Protein AF-A0A098LK17-F1 (afdb_monomer)

Organism: NCBI:txid153721

Solvent-accessible surface area (backbone atoms only — not comparable to full-atom values): 6011 Å² total; per-residue (Å²): 130,85,82,83,66,63,43,63,69,38,84,76,39,70,45,87,39,69,69,55,39,52,53,56,50,51,52,53,52,51,54,51,53,50,49,52,52,52,50,36,42,73,70,65,74,43,91,70,91,70,57,70,67,57,56,52,52,52,51,49,52,49,32,53,52,21,51,54,47,19,56,54,16,65,72,32,89,46,73,71,47,32,53,46,17,58,53,27,44,50,51,25,53,51,51,49,50,60,64,51,55,62,73,75,80,112

pLDDT: mean 88.27, std 12.34, range [41.09, 98.0]

Sequence (106 aa):
MFKVIPYDIAWGGRLKSDSEMYVFETISILVNLFLGLVILIKGDYIRTSFNKKVIDIILWAFIVNFILNTIGNLFAKTILEKSFAVLTLGSAILIWTILRKKKLNQ

Structure (mmCIF, N/CA/C/O backbone):
data_AF-A0A098LK17-F1
#
_entry.id   AF-A0A098LK17-F1
#
loop_
_atom_site.group_PDB
_atom_site.id
_atom_site.type_symbol
_atom_site.label_atom_id
_atom_site.label_alt_id
_atom_site.label_comp_id
_atom_site.label_asym_id
_atom_site.label_entity_id
_atom_site.label_seq_id
_atom_site.pdbx_PDB_ins_code
_atom_site.Cartn_x
_atom_site.Cartn_y
_atom_site.Cartn_z
_atom_site.occupancy
_atom_site.B_iso_or_equiv
_atom_site.auth_seq_id
_atom_site.auth_comp_id
_atom_site.auth_asym_id
_atom_site.auth_atom_id
_atom_site.pdbx_PDB_model_num
ATOM 1 N N . MET A 1 1 ? -4.318 7.381 -22.725 1.00 48.81 1 MET A N 1
ATOM 2 C CA . MET A 1 1 ? -3.835 7.224 -21.337 1.00 48.81 1 MET A CA 1
ATOM 3 C C . MET A 1 1 ? -2.352 7.568 -21.352 1.00 48.81 1 MET A C 1
ATOM 5 O O . MET A 1 1 ? -1.638 7.013 -22.179 1.00 48.81 1 MET A O 1
ATOM 9 N N . PHE A 1 2 ? -1.933 8.600 -20.619 1.00 53.88 2 PHE A N 1
ATOM 10 C CA . PHE A 1 2 ? -0.623 9.248 -20.768 1.00 53.88 2 PHE A CA 1
ATOM 11 C C . PHE A 1 2 ? 0.520 8.246 -20.506 1.00 53.88 2 PHE A C 1
ATOM 13 O O . PHE A 1 2 ? 0.626 7.726 -19.402 1.00 53.88 2 PHE A O 1
ATOM 20 N N . LYS A 1 3 ? 1.369 7.961 -21.509 1.00 59.88 3 LYS A N 1
ATOM 21 C CA . LYS A 1 3 ? 2.587 7.132 -21.377 1.00 59.88 3 LYS A CA 1
ATOM 22 C C . LYS A 1 3 ? 3.660 7.881 -20.570 1.00 59.88 3 LYS A C 1
ATOM 24 O O . LYS A 1 3 ? 4.678 8.290 -21.113 1.00 59.88 3 LYS A O 1
ATOM 29 N N . VAL A 1 4 ? 3.397 8.128 -19.288 1.00 67.12 4 VAL A N 1
ATOM 30 C CA . VAL A 1 4 ? 4.342 8.807 -18.382 1.00 67.12 4 VAL A CA 1
ATOM 31 C C . VAL A 1 4 ? 5.459 7.851 -17.952 1.00 67.12 4 VAL A C 1
ATOM 33 O O . VAL A 1 4 ? 6.589 8.282 -17.750 1.00 67.12 4 VAL A O 1
ATOM 36 N N . ILE A 1 5 ? 5.156 6.551 -17.856 1.00 68.50 5 ILE A N 1
ATOM 37 C CA . ILE A 1 5 ? 6.101 5.496 -17.476 1.00 68.50 5 ILE A CA 1
ATOM 38 C C . ILE A 1 5 ? 6.101 4.423 -18.580 1.00 68.50 5 ILE A C 1
ATOM 40 O O . ILE A 1 5 ? 5.034 3.894 -18.897 1.00 68.50 5 ILE A O 1
ATOM 44 N N . PRO A 1 6 ? 7.257 4.109 -19.187 1.00 77.06 6 PRO A N 1
ATOM 45 C CA . PRO A 1 6 ? 7.399 2.990 -20.117 1.00 77.06 6 PRO A CA 1
ATOM 46 C C . PRO A 1 6 ? 7.067 1.637 -19.457 1.00 77.06 6 PRO A C 1
ATOM 48 O O . PRO A 1 6 ? 7.438 1.395 -18.307 1.00 77.06 6 PRO A O 1
ATOM 51 N N . TYR A 1 7 ? 6.380 0.732 -20.164 1.00 79.81 7 TYR A N 1
ATOM 52 C CA . TYR A 1 7 ? 5.968 -0.561 -19.590 1.00 79.81 7 TYR A CA 1
ATOM 53 C C . TYR A 1 7 ? 7.163 -1.454 -19.219 1.00 79.81 7 TYR A C 1
ATOM 55 O O . TYR A 1 7 ? 7.075 -2.253 -18.289 1.00 79.81 7 TYR A O 1
ATOM 63 N N . ASP A 1 8 ? 8.288 -1.302 -19.917 1.00 76.12 8 ASP A N 1
ATOM 64 C CA . ASP A 1 8 ? 9.528 -2.056 -19.725 1.00 76.12 8 ASP A CA 1
ATOM 65 C C . ASP A 1 8 ? 10.243 -1.722 -18.411 1.00 76.12 8 ASP A C 1
ATOM 67 O O . ASP A 1 8 ? 11.094 -2.491 -17.963 1.00 76.12 8 ASP A O 1
ATOM 71 N N . ILE A 1 9 ? 9.873 -0.614 -17.763 1.00 78.94 9 ILE A N 1
ATOM 72 C CA . ILE A 1 9 ? 10.401 -0.233 -16.450 1.00 78.94 9 ILE A CA 1
ATOM 73 C C . ILE A 1 9 ? 9.388 -0.375 -15.316 1.00 78.94 9 ILE A C 1
ATOM 75 O O . ILE A 1 9 ? 9.737 -0.117 -14.171 1.00 78.94 9 ILE A O 1
ATOM 79 N N . ALA A 1 10 ? 8.145 -0.754 -15.609 1.00 82.62 10 ALA A N 1
ATOM 80 C CA . ALA A 1 10 ? 7.128 -0.990 -14.594 1.00 82.62 10 ALA A CA 1
ATOM 81 C C . ALA A 1 10 ? 7.109 -2.470 -14.178 1.00 82.62 10 ALA A C 1
ATOM 83 O O . ALA A 1 10 ? 7.415 -3.367 -14.970 1.00 82.62 10 ALA A O 1
ATOM 84 N N . TRP A 1 11 ? 6.735 -2.739 -12.923 1.00 84.88 11 TRP A N 1
ATOM 85 C CA . TRP A 1 11 ? 6.647 -4.098 -12.367 1.00 84.88 11 TRP A CA 1
ATOM 86 C C . TRP A 1 11 ? 7.954 -4.900 -12.492 1.00 84.88 11 TRP A C 1
ATOM 88 O O . TRP A 1 11 ? 7.955 -6.096 -12.802 1.00 84.88 11 TRP A O 1
ATOM 98 N N . GLY A 1 12 ? 9.090 -4.235 -12.279 1.00 81.88 12 GLY A N 1
ATOM 99 C CA . GLY A 1 12 ? 10.421 -4.823 -12.407 1.00 81.88 12 GLY A CA 1
ATOM 100 C C . GLY A 1 12 ? 10.794 -5.201 -13.843 1.00 81.88 12 GLY A C 1
ATOM 101 O O . GLY A 1 12 ? 11.664 -6.054 -14.040 1.00 81.88 12 GLY A O 1
ATOM 102 N N . GLY A 1 13 ? 10.119 -4.615 -14.837 1.00 81.31 13 GLY A N 1
ATOM 103 C CA . GLY A 1 13 ? 10.325 -4.876 -16.262 1.00 81.31 13 GLY A CA 1
ATOM 104 C C . GLY A 1 13 ? 9.826 -6.241 -16.728 1.00 81.31 13 GLY A C 1
ATOM 105 O O . GLY A 1 13 ? 10.391 -6.836 -17.644 1.00 81.31 13 GLY A O 1
ATOM 106 N N . ARG A 1 14 ? 8.797 -6.782 -16.064 1.00 83.94 14 ARG A N 1
A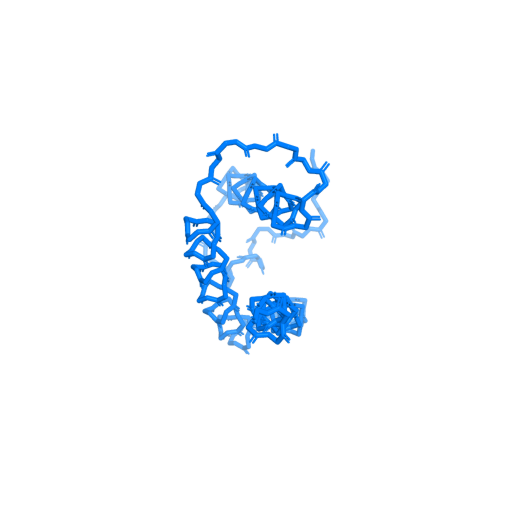TOM 107 C CA . ARG A 1 14 ? 8.198 -8.085 -16.411 1.00 83.94 14 ARG A CA 1
ATOM 108 C C . ARG A 1 14 ? 7.051 -7.982 -17.416 1.00 83.94 14 ARG A C 1
ATOM 110 O O . ARG A 1 14 ? 6.661 -9.011 -17.966 1.00 83.94 14 ARG A O 1
ATOM 117 N N . LEU A 1 15 ? 6.526 -6.777 -17.634 1.00 86.56 15 LEU A N 1
ATOM 118 C CA . LEU A 1 15 ? 5.426 -6.524 -18.559 1.00 86.56 15 LEU A CA 1
ATOM 119 C C . LEU A 1 15 ? 5.906 -6.648 -20.004 1.00 86.56 15 LEU A C 1
ATOM 121 O O . LEU A 1 15 ? 6.975 -6.155 -20.360 1.00 86.56 15 LEU A O 1
ATOM 125 N N . LYS A 1 16 ? 5.100 -7.294 -20.845 1.00 86.44 16 LYS A N 1
ATOM 126 C CA . LYS A 1 16 ? 5.447 -7.592 -22.242 1.00 86.44 16 LYS A CA 1
ATOM 127 C C . LYS A 1 16 ? 4.709 -6.723 -23.253 1.00 86.44 16 LYS A C 1
ATOM 129 O O . LYS A 1 16 ? 4.990 -6.809 -24.445 1.00 86.44 16 LYS A O 1
ATOM 134 N N . SER A 1 17 ? 3.727 -5.940 -22.810 1.00 88.12 17 SER A N 1
ATOM 135 C CA . SER A 1 17 ? 2.917 -5.103 -23.693 1.00 88.12 17 SER A CA 1
ATOM 136 C C . SER A 1 17 ? 2.290 -3.918 -22.963 1.00 88.12 17 SER A C 1
ATOM 138 O O . SER A 1 17 ? 2.056 -3.969 -21.754 1.00 88.12 17 SER A O 1
ATOM 140 N N . ASP A 1 18 ? 1.933 -2.887 -23.732 1.00 86.00 18 ASP A N 1
ATOM 141 C CA . ASP A 1 18 ? 1.146 -1.746 -23.250 1.00 86.00 18 ASP A CA 1
ATOM 142 C C . ASP A 1 18 ? -0.208 -2.200 -22.661 1.00 86.00 18 ASP A C 1
ATOM 144 O O . ASP A 1 18 ? -0.645 -1.689 -21.633 1.00 86.00 18 ASP A O 1
ATOM 148 N N . SER A 1 19 ? -0.860 -3.201 -23.266 1.00 88.12 19 SER A N 1
ATOM 149 C CA . SER A 1 19 ? -2.131 -3.745 -22.765 1.00 88.12 19 SER A CA 1
ATOM 150 C C . SER A 1 19 ? -1.991 -4.370 -21.378 1.00 88.12 19 SER A C 1
ATOM 152 O O . SER A 1 19 ? -2.831 -4.142 -20.512 1.00 88.12 19 SER A O 1
ATOM 154 N N . GLU A 1 20 ? -0.923 -5.141 -21.152 1.00 88.06 20 GLU A N 1
ATOM 155 C CA . GLU A 1 20 ? -0.637 -5.737 -19.845 1.00 88.06 20 GLU A CA 1
ATOM 156 C C . GLU A 1 20 ? -0.403 -4.643 -18.796 1.00 88.06 20 GLU A C 1
ATOM 158 O O . GLU A 1 20 ? -0.997 -4.681 -17.720 1.00 88.06 20 GLU A O 1
ATOM 163 N N . MET A 1 21 ? 0.370 -3.609 -19.145 1.00 89.44 21 MET A N 1
ATOM 164 C CA . MET A 1 21 ? 0.583 -2.443 -18.287 1.00 89.44 21 MET A CA 1
ATOM 165 C C . MET A 1 21 ? -0.736 -1.792 -17.861 1.00 89.44 21 MET A C 1
ATOM 167 O O . MET A 1 21 ? -0.937 -1.576 -16.667 1.00 89.44 21 MET A O 1
ATOM 171 N N . TYR A 1 22 ? -1.657 -1.539 -18.797 1.00 88.44 22 TYR A N 1
ATOM 172 C CA . TYR A 1 22 ? -2.943 -0.912 -18.477 1.00 88.44 22 TYR A CA 1
ATOM 173 C C . TYR A 1 22 ? -3.815 -1.763 -17.548 1.00 88.44 22 TYR A C 1
ATOM 175 O O . TYR A 1 22 ? -4.519 -1.218 -16.695 1.00 88.44 22 TYR A O 1
ATOM 183 N N . VAL A 1 23 ? -3.759 -3.093 -17.662 1.00 89.81 23 VAL A N 1
ATOM 184 C CA . VAL A 1 23 ? -4.464 -3.996 -16.740 1.00 89.81 23 VAL A CA 1
ATOM 185 C C . VAL A 1 23 ? -3.898 -3.862 -15.328 1.00 89.81 23 VAL A C 1
ATOM 187 O O . VAL A 1 23 ? -4.653 -3.628 -14.384 1.00 89.81 23 VAL A O 1
ATOM 190 N N . PHE A 1 24 ? -2.575 -3.952 -15.174 1.00 87.88 24 PHE A N 1
ATOM 191 C CA . PHE A 1 24 ? -1.933 -3.814 -13.866 1.00 87.88 24 PHE A CA 1
ATOM 192 C C . PHE A 1 24 ? -2.116 -2.418 -13.258 1.00 87.88 24 PHE A C 1
ATOM 194 O O . PHE A 1 24 ? -2.328 -2.297 -12.049 1.00 87.88 24 PHE A O 1
ATOM 201 N N . GLU A 1 25 ? -2.077 -1.367 -14.075 1.00 87.62 25 GLU A N 1
ATOM 202 C CA . GLU A 1 25 ? -2.358 0.006 -13.656 1.00 87.62 25 GLU A CA 1
ATOM 203 C C . GLU A 1 25 ? -3.795 0.132 -13.138 1.00 87.62 25 GLU A C 1
ATOM 205 O O . GLU A 1 25 ? -4.015 0.605 -12.022 1.00 87.62 25 GLU A O 1
ATOM 210 N N . THR A 1 26 ? -4.771 -0.377 -13.896 1.00 90.00 26 THR A N 1
ATOM 211 C CA . THR A 1 26 ? -6.189 -0.348 -13.513 1.00 90.00 26 THR A CA 1
ATOM 212 C C . THR A 1 26 ? -6.423 -1.099 -12.203 1.00 90.00 26 THR A C 1
ATOM 214 O O . THR A 1 26 ? -7.076 -0.575 -11.301 1.00 90.00 26 THR A O 1
ATOM 217 N N . ILE A 1 27 ? -5.847 -2.297 -12.052 1.00 92.19 27 ILE A N 1
ATOM 218 C CA . ILE A 1 27 ? -5.920 -3.070 -10.803 1.00 92.19 27 ILE A CA 1
ATOM 219 C C . ILE A 1 27 ? -5.305 -2.276 -9.644 1.00 92.19 27 ILE A C 1
ATOM 221 O O . ILE A 1 27 ? -5.909 -2.187 -8.577 1.00 92.19 27 ILE A O 1
ATOM 225 N N . SER A 1 28 ? -4.140 -1.658 -9.851 1.00 90.19 28 SER A N 1
ATOM 226 C CA . SER A 1 28 ? -3.456 -0.873 -8.816 1.00 90.19 28 SER A CA 1
ATOM 227 C C . SER A 1 28 ? -4.290 0.326 -8.366 1.00 90.19 28 SER A C 1
ATOM 229 O O . SER A 1 28 ? -4.398 0.585 -7.165 1.00 90.19 28 SER A O 1
ATOM 231 N N . ILE A 1 29 ? -4.930 1.031 -9.303 1.00 92.12 29 ILE A N 1
ATOM 232 C CA . ILE A 1 29 ? -5.842 2.139 -9.000 1.00 92.12 29 ILE A CA 1
ATOM 233 C C . ILE A 1 29 ? -7.048 1.629 -8.204 1.00 92.12 29 ILE A C 1
ATOM 235 O O . ILE A 1 29 ? -7.352 2.175 -7.145 1.00 92.12 29 ILE A O 1
ATOM 239 N N . LEU A 1 30 ? -7.702 0.556 -8.657 1.00 95.88 30 LEU A N 1
ATOM 240 C CA . LEU A 1 30 ? -8.873 -0.013 -7.982 1.00 95.88 30 LEU A CA 1
ATOM 241 C C . LEU A 1 30 ? -8.559 -0.478 -6.557 1.00 95.88 30 LEU A C 1
ATOM 243 O O . LEU A 1 30 ? -9.324 -0.194 -5.637 1.00 95.88 30 LEU A O 1
ATOM 247 N N . VAL A 1 31 ? -7.420 -1.142 -6.351 1.00 95.31 31 VAL A N 1
ATOM 248 C CA . VAL A 1 31 ? -6.974 -1.602 -5.028 1.00 95.31 31 VAL A CA 1
ATOM 249 C C . VAL A 1 31 ? -6.727 -0.421 -4.084 1.00 95.31 31 VAL A C 1
ATOM 251 O O . VAL A 1 31 ? -7.128 -0.476 -2.920 1.00 95.31 31 VAL A O 1
ATOM 254 N N . ASN A 1 32 ? -6.130 0.672 -4.568 1.00 94.62 32 ASN A N 1
ATOM 255 C CA . ASN A 1 32 ? -5.910 1.873 -3.755 1.00 94.62 32 ASN A CA 1
ATOM 256 C C . ASN A 1 32 ? -7.209 2.644 -3.469 1.00 94.62 32 ASN A C 1
ATOM 258 O O . ASN A 1 32 ? -7.40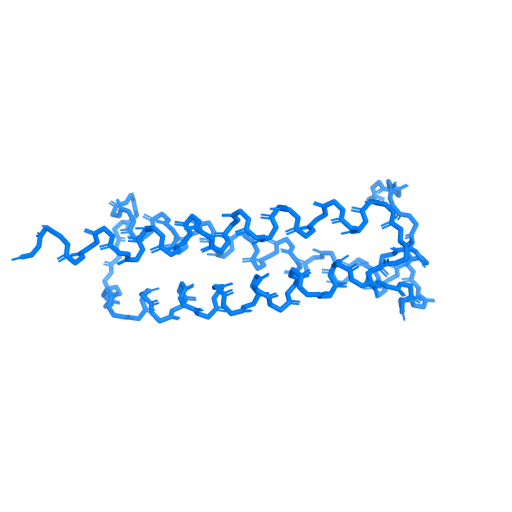0 3.127 -2.353 1.00 94.62 32 ASN A O 1
ATOM 262 N N . LEU A 1 33 ? -8.134 2.721 -4.429 1.00 97.19 33 LEU A N 1
ATOM 263 C CA . LEU A 1 33 ? -9.464 3.294 -4.195 1.00 97.19 33 LEU A CA 1
ATOM 264 C C . LEU A 1 33 ? -10.241 2.477 -3.157 1.00 97.19 33 LEU A C 1
ATOM 266 O O . LEU A 1 33 ? -10.853 3.044 -2.249 1.00 97.19 33 LEU A O 1
ATOM 270 N N . PHE A 1 34 ? -10.164 1.148 -3.247 1.00 97.38 34 PHE A N 1
ATOM 271 C CA . PHE A 1 34 ? -10.759 0.252 -2.263 1.00 97.38 34 PHE A CA 1
ATOM 272 C C . PHE A 1 34 ? -10.152 0.462 -0.870 1.00 97.38 34 PHE A C 1
ATOM 274 O O . PHE A 1 34 ? -10.898 0.597 0.098 1.00 97.38 34 PHE A O 1
ATOM 281 N N . LEU A 1 35 ? -8.825 0.592 -0.758 1.00 97.56 35 LEU A N 1
ATOM 282 C CA . LEU A 1 35 ? -8.170 0.963 0.500 1.00 97.56 35 LEU A CA 1
ATOM 283 C C . LEU A 1 35 ? -8.717 2.280 1.065 1.00 97.56 35 LEU A C 1
ATOM 285 O O . LEU A 1 35 ? -9.043 2.345 2.250 1.00 97.56 35 LEU A O 1
ATOM 289 N N . GLY A 1 36 ? -8.836 3.316 0.230 1.00 96.69 36 GLY A N 1
ATOM 290 C CA . GLY A 1 36 ? -9.384 4.611 0.636 1.00 96.69 36 GLY A CA 1
ATOM 291 C C . GLY A 1 36 ? -10.787 4.481 1.232 1.00 96.69 36 GLY A C 1
ATOM 292 O O . GLY A 1 36 ? -11.054 5.002 2.315 1.00 96.69 36 GLY A O 1
ATOM 293 N N . LEU A 1 37 ? -11.656 3.702 0.587 1.00 96.38 37 LEU A N 1
ATOM 294 C CA . LEU A 1 37 ? -13.001 3.411 1.085 1.00 96.38 37 LEU A CA 1
ATOM 295 C C . LEU A 1 37 ? -12.977 2.665 2.430 1.00 96.38 37 LEU A C 1
ATOM 297 O O . LEU A 1 37 ? -13.716 3.025 3.347 1.00 96.38 37 LEU A O 1
ATOM 301 N N . VAL A 1 38 ? -12.101 1.670 2.587 1.00 96.31 38 VAL A N 1
ATOM 302 C CA . VAL A 1 38 ? -11.944 0.923 3.847 1.00 96.31 38 VAL A CA 1
ATOM 303 C C . VAL A 1 38 ? -11.462 1.840 4.978 1.00 96.31 38 VAL A C 1
ATOM 305 O O . VAL A 1 38 ? -11.957 1.733 6.101 1.00 96.31 38 VAL A O 1
ATOM 308 N N . ILE A 1 39 ? -10.546 2.775 4.703 1.00 95.88 39 ILE A N 1
ATOM 309 C CA . ILE A 1 39 ? -10.080 3.769 5.683 1.00 95.88 39 ILE A CA 1
ATOM 310 C C . ILE A 1 39 ? -11.210 4.732 6.075 1.00 95.88 39 ILE A C 1
ATOM 312 O O . ILE A 1 39 ? -11.384 5.004 7.263 1.00 95.88 39 ILE A O 1
ATOM 316 N N . LEU A 1 40 ? -12.012 5.210 5.116 1.00 95.06 40 LEU A N 1
ATOM 317 C CA . LEU A 1 40 ? -13.162 6.082 5.395 1.00 95.06 40 LEU A CA 1
ATOM 318 C C . LEU A 1 40 ? -14.203 5.390 6.280 1.00 95.06 40 LEU A C 1
ATOM 320 O O . LEU A 1 40 ? -14.701 5.987 7.233 1.00 95.06 40 LEU A O 1
ATOM 324 N N . ILE A 1 41 ? -14.482 4.114 6.008 1.00 93.94 41 ILE A N 1
ATOM 325 C CA . ILE A 1 41 ? -15.333 3.277 6.859 1.00 93.94 41 ILE A CA 1
ATOM 326 C C . ILE A 1 41 ? -14.718 3.126 8.255 1.00 93.94 41 IL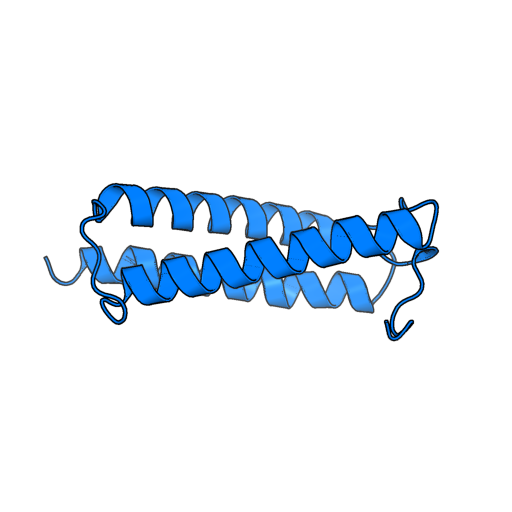E A C 1
ATOM 328 O O . ILE A 1 41 ? -15.403 3.292 9.260 1.00 93.94 41 ILE A O 1
ATOM 332 N N . LYS A 1 42 ? -13.417 2.823 8.339 1.00 92.12 42 LYS A N 1
ATOM 333 C CA . LYS A 1 42 ? -12.705 2.647 9.611 1.00 92.12 42 LYS A CA 1
ATOM 334 C C . LYS A 1 42 ? -12.726 3.910 10.477 1.00 92.12 42 LYS A C 1
ATOM 336 O O . LYS A 1 42 ? -12.742 3.790 11.702 1.00 92.12 42 LYS A O 1
ATOM 341 N N . GLY A 1 43 ? -12.694 5.082 9.848 1.00 91.19 43 GLY A N 1
ATOM 342 C CA . GLY A 1 43 ? -12.797 6.389 10.494 1.00 91.19 43 GLY A CA 1
ATOM 343 C C . GLY A 1 43 ? -14.228 6.842 10.792 1.00 91.19 43 GLY A C 1
ATOM 344 O O . GLY A 1 43 ? -14.404 7.991 11.177 1.00 91.19 43 GLY A O 1
ATOM 345 N N . ASP A 1 44 ? -15.234 5.980 10.595 1.00 89.94 44 ASP A N 1
ATOM 346 C CA . ASP A 1 44 ? -16.659 6.281 10.782 1.00 89.94 44 ASP A CA 1
ATOM 347 C C . ASP A 1 44 ? -17.168 7.473 9.913 1.00 89.94 44 ASP A C 1
ATOM 349 O O . ASP A 1 44 ? -18.230 8.035 10.180 1.00 89.94 44 ASP A O 1
ATOM 353 N N . TYR A 1 45 ? -16.460 7.830 8.824 1.00 91.75 45 TYR A N 1
ATOM 354 C CA . TYR A 1 45 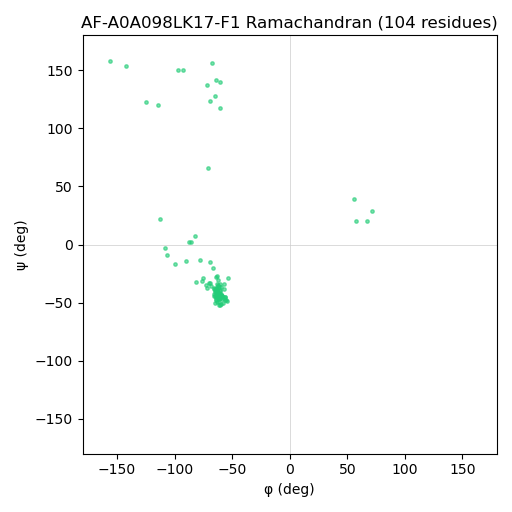? -16.882 8.861 7.853 1.00 91.75 45 TYR A CA 1
ATOM 355 C C . TYR A 1 45 ? -17.992 8.367 6.916 1.00 91.75 45 TYR A C 1
ATOM 357 O O . TYR A 1 45 ? -18.806 9.155 6.438 1.00 91.75 45 TYR A O 1
ATOM 365 N N . ILE A 1 46 ? -18.029 7.058 6.651 1.00 91.56 46 ILE A N 1
ATOM 366 C CA . ILE A 1 46 ? -19.090 6.392 5.891 1.00 91.56 46 ILE A CA 1
ATOM 367 C C . ILE A 1 46 ? -19.811 5.443 6.841 1.00 91.56 46 ILE A C 1
ATOM 369 O O . ILE A 1 46 ? -19.212 4.508 7.375 1.00 91.56 46 ILE A O 1
ATOM 373 N N . ARG A 1 47 ? -21.116 5.659 7.034 1.00 83.50 47 ARG A N 1
ATOM 374 C CA . ARG A 1 47 ? -21.945 4.762 7.843 1.00 83.50 47 ARG A CA 1
ATOM 375 C C . ARG A 1 47 ? -22.109 3.433 7.122 1.00 83.50 47 ARG A C 1
ATOM 377 O O . ARG A 1 47 ? -22.601 3.384 5.999 1.00 83.50 47 ARG A O 1
ATOM 384 N N . THR A 1 48 ? -21.728 2.354 7.788 1.00 82.69 48 THR A N 1
ATOM 385 C CA . THR A 1 48 ? -21.911 1.002 7.275 1.00 82.69 48 THR A CA 1
ATOM 386 C C . THR A 1 48 ? -22.277 0.036 8.392 1.00 82.69 48 THR A C 1
ATOM 388 O O . THR A 1 48 ? -21.915 0.240 9.549 1.00 82.69 48 THR A O 1
ATOM 391 N N . SER A 1 49 ? -22.980 -1.034 8.033 1.00 83.94 49 SER A N 1
ATOM 392 C CA . SER A 1 49 ? -23.339 -2.128 8.940 1.00 83.94 49 SER A CA 1
ATOM 393 C C . SER A 1 49 ? -22.241 -3.194 9.047 1.00 83.94 49 SER A C 1
ATOM 395 O O . SER A 1 49 ? -22.431 -4.201 9.728 1.00 83.94 49 SER A O 1
ATOM 397 N N . PHE A 1 50 ? -21.096 -3.014 8.375 1.00 84.00 50 PHE A N 1
ATOM 398 C CA . PHE A 1 50 ? -19.998 -3.975 8.439 1.00 84.00 50 PHE A CA 1
ATOM 399 C C . PHE A 1 50 ? -19.398 -4.085 9.843 1.00 84.00 50 PHE A C 1
ATOM 401 O O . PHE A 1 50 ? -19.192 -3.105 10.560 1.00 84.00 50 PHE A O 1
ATOM 408 N N . ASN A 1 51 ? -19.047 -5.314 10.219 1.00 88.19 51 ASN A N 1
ATOM 409 C CA . ASN A 1 51 ? -18.391 -5.584 11.488 1.00 88.19 51 ASN A CA 1
ATOM 410 C C . ASN A 1 51 ? -16.997 -4.934 11.516 1.00 88.19 51 ASN A C 1
ATOM 412 O O .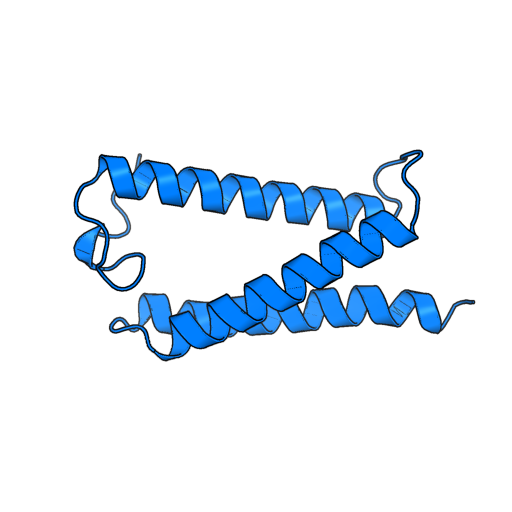 ASN A 1 51 ? -16.161 -5.203 10.651 1.00 88.19 51 ASN A O 1
ATOM 416 N N . LYS A 1 52 ? -16.703 -4.151 12.564 1.00 87.38 52 LYS A N 1
ATOM 417 C CA . LYS A 1 52 ? -15.397 -3.496 12.755 1.00 87.38 52 LYS A CA 1
ATOM 418 C C . LYS A 1 52 ? -14.217 -4.481 12.699 1.00 87.38 52 LYS A C 1
ATOM 420 O O . LYS A 1 52 ? -13.130 -4.077 12.305 1.00 87.38 52 LYS A O 1
ATOM 425 N N . LYS A 1 53 ? -14.408 -5.756 13.068 1.00 90.44 53 LYS A N 1
ATOM 426 C CA . LYS A 1 53 ? -13.375 -6.803 12.942 1.00 90.44 53 LYS A CA 1
ATOM 427 C C . LYS A 1 53 ? -13.030 -7.117 11.483 1.00 90.44 53 LYS A C 1
ATOM 429 O O . LYS A 1 53 ? -11.863 -7.328 11.184 1.00 90.44 53 LYS A O 1
ATOM 434 N N . VAL A 1 54 ? -14.014 -7.123 10.582 1.00 94.12 54 VAL A N 1
ATOM 435 C CA . VAL A 1 54 ? -13.795 -7.389 9.147 1.00 94.12 54 VAL A CA 1
ATOM 436 C C . VAL A 1 54 ? -12.959 -6.271 8.531 1.00 94.12 54 VAL A C 1
ATOM 438 O O . VAL A 1 54 ? -11.980 -6.542 7.845 1.00 94.12 54 VAL A O 1
ATOM 441 N N . ILE A 1 55 ? -13.286 -5.019 8.855 1.00 95.25 55 ILE A N 1
ATOM 442 C CA . ILE A 1 55 ? -12.514 -3.848 8.419 1.00 95.25 55 ILE A CA 1
ATOM 443 C C . ILE A 1 55 ? -11.066 -3.927 8.923 1.00 95.25 55 ILE A C 1
ATOM 445 O O . ILE A 1 55 ? -10.135 -3.688 8.157 1.00 95.25 55 ILE A O 1
ATOM 449 N N . ASP A 1 56 ? -10.863 -4.333 10.181 1.00 95.19 56 ASP A N 1
ATOM 450 C CA . ASP A 1 56 ? -9.523 -4.506 10.754 1.00 95.19 56 ASP A CA 1
ATOM 451 C C . ASP A 1 56 ? -8.716 -5.595 10.025 1.00 95.19 56 ASP A C 1
ATOM 453 O O . ASP A 1 56 ? -7.535 -5.394 9.748 1.00 95.19 56 ASP A O 1
ATOM 457 N N . ILE A 1 57 ? -9.346 -6.722 9.672 1.00 96.44 57 ILE A N 1
ATOM 458 C CA . ILE A 1 57 ? -8.712 -7.810 8.907 1.00 96.44 57 ILE A CA 1
ATOM 459 C C . ILE A 1 57 ? -8.305 -7.332 7.507 1.00 96.44 57 ILE A C 1
ATOM 461 O O . ILE A 1 57 ? -7.189 -7.608 7.068 1.00 96.44 57 ILE A O 1
ATOM 465 N N . ILE A 1 58 ? -9.172 -6.585 6.817 1.00 96.81 58 ILE A N 1
ATOM 466 C CA . ILE A 1 58 ? -8.871 -6.046 5.483 1.00 96.81 58 ILE A CA 1
ATOM 467 C C . ILE A 1 58 ? -7.673 -5.089 5.550 1.00 96.81 58 ILE A C 1
ATOM 469 O O . ILE A 1 58 ? -6.740 -5.210 4.759 1.00 96.81 58 ILE A O 1
ATOM 473 N N . LEU A 1 59 ? -7.649 -4.171 6.521 1.00 97.44 59 LEU A N 1
ATOM 474 C CA . LEU A 1 59 ? -6.521 -3.251 6.712 1.00 97.44 59 LEU A CA 1
ATOM 475 C C . LEU A 1 59 ? -5.213 -3.987 7.032 1.00 97.44 59 LEU A C 1
ATOM 477 O O . LEU A 1 59 ? -4.151 -3.598 6.548 1.00 97.44 59 LEU A O 1
ATOM 481 N N . TRP A 1 60 ? -5.277 -5.076 7.795 1.00 97.69 60 TRP A N 1
ATOM 482 C CA . TRP A 1 60 ? -4.125 -5.945 8.019 1.00 97.69 60 TRP A CA 1
ATOM 483 C C . TRP A 1 60 ? -3.611 -6.602 6.736 1.00 97.69 60 TRP A C 1
ATOM 485 O O . TRP A 1 60 ? -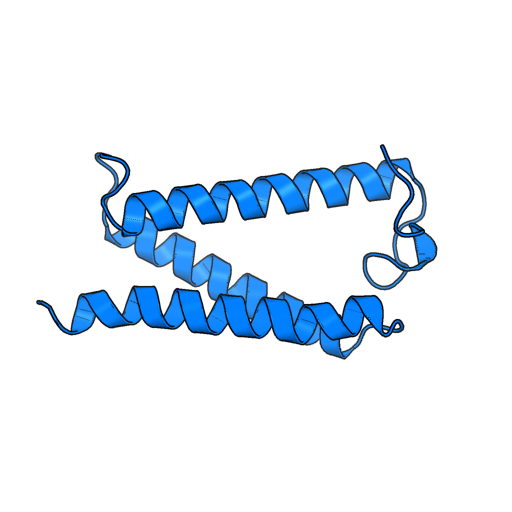2.400 -6.631 6.516 1.00 97.69 60 TRP A O 1
ATOM 495 N N . ALA A 1 61 ? -4.504 -7.079 5.865 1.00 97.94 61 ALA A N 1
ATOM 496 C CA . ALA A 1 61 ? -4.115 -7.605 4.558 1.00 97.94 61 ALA A CA 1
ATOM 497 C C . ALA A 1 61 ? -3.407 -6.534 3.709 1.00 97.94 61 ALA A C 1
ATOM 499 O O . ALA A 1 61 ? -2.393 -6.820 3.073 1.00 97.94 61 ALA A O 1
ATOM 500 N N . PHE A 1 62 ? -3.869 -5.280 3.768 1.00 97.94 62 PHE A N 1
ATOM 501 C CA . PHE A 1 62 ? -3.190 -4.156 3.121 1.00 97.94 62 PHE A CA 1
ATOM 502 C C . PHE A 1 62 ? -1.797 -3.873 3.692 1.00 97.94 62 PHE A C 1
ATOM 504 O O . PHE A 1 62 ? -0.888 -3.593 2.915 1.00 97.94 62 PHE A O 1
ATOM 511 N N . ILE A 1 63 ? -1.590 -3.986 5.010 1.00 98.00 63 ILE A N 1
ATOM 512 C CA . ILE A 1 63 ? -0.245 -3.882 5.607 1.00 98.00 63 ILE A CA 1
ATOM 513 C C . ILE A 1 63 ? 0.681 -4.942 5.012 1.00 98.00 63 ILE A C 1
ATOM 515 O O . ILE A 1 63 ? 1.771 -4.603 4.557 1.00 98.00 63 ILE A O 1
ATOM 519 N N . VAL A 1 64 ? 0.249 -6.207 4.981 1.00 97.94 64 VAL A N 1
ATOM 520 C CA . VAL A 1 64 ? 1.050 -7.302 4.406 1.00 97.94 64 VAL A CA 1
ATOM 521 C C . VAL A 1 64 ? 1.371 -7.011 2.942 1.00 97.94 64 VAL A C 1
ATOM 523 O O . VAL A 1 64 ? 2.532 -7.088 2.544 1.00 97.94 64 VAL A O 1
ATOM 526 N N . ASN A 1 65 ? 0.374 -6.593 2.158 1.00 96.31 65 ASN A N 1
ATOM 527 C CA . ASN A 1 65 ? 0.572 -6.215 0.764 1.00 96.31 65 ASN A CA 1
ATOM 528 C C . ASN A 1 65 ? 1.585 -5.067 0.609 1.00 96.31 65 ASN A C 1
ATOM 530 O O . ASN A 1 65 ? 2.461 -5.138 -0.248 1.00 96.31 65 ASN A O 1
ATOM 534 N N . PHE A 1 66 ? 1.521 -4.021 1.435 1.00 97.25 66 PHE A N 1
ATOM 535 C CA . PHE A 1 66 ? 2.473 -2.910 1.365 1.00 97.25 66 PHE A CA 1
ATOM 536 C C . PHE A 1 66 ? 3.882 -3.284 1.822 1.00 97.25 66 PHE A C 1
ATOM 538 O O . PHE A 1 66 ? 4.849 -2.780 1.254 1.00 97.25 66 PHE A O 1
ATOM 545 N N . ILE A 1 67 ? 4.028 -4.186 2.793 1.00 97.69 67 ILE A N 1
ATOM 546 C CA . ILE A 1 67 ? 5.337 -4.724 3.183 1.00 97.69 67 ILE A CA 1
ATOM 547 C C . ILE A 1 67 ? 5.938 -5.519 2.020 1.00 97.69 67 ILE A C 1
ATOM 549 O O . ILE A 1 67 ? 7.085 -5.278 1.651 1.00 97.69 67 ILE A O 1
ATOM 553 N N . LEU A 1 68 ? 5.158 -6.404 1.391 1.00 96.25 68 LEU A N 1
ATOM 554 C CA . LEU A 1 68 ? 5.604 -7.150 0.210 1.00 96.25 68 LEU A CA 1
ATOM 555 C C . LEU A 1 68 ? 5.984 -6.210 -0.943 1.00 96.25 68 LEU A C 1
ATOM 557 O O . LEU A 1 68 ? 7.041 -6.386 -1.547 1.00 96.25 68 LEU A O 1
ATOM 561 N N . ASN A 1 69 ? 5.182 -5.172 -1.201 1.00 95.25 69 ASN A N 1
ATOM 562 C CA . ASN A 1 69 ? 5.509 -4.150 -2.199 1.00 95.25 69 ASN A CA 1
ATOM 563 C C . ASN A 1 69 ?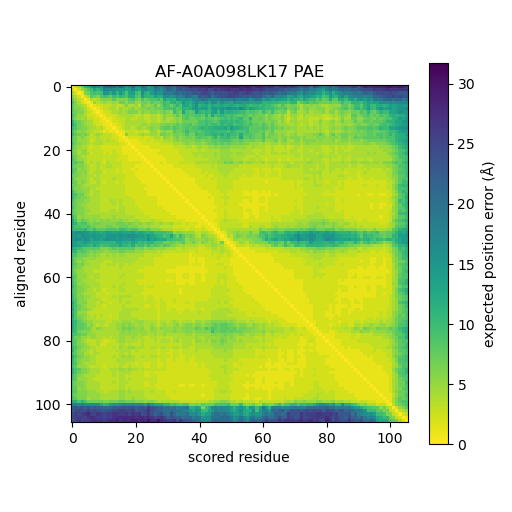 6.777 -3.368 -1.839 1.00 95.25 69 ASN A C 1
ATOM 565 O O . ASN A 1 69 ? 7.585 -3.093 -2.716 1.00 95.25 69 ASN A O 1
ATOM 569 N N . THR A 1 70 ? 6.998 -3.055 -0.561 1.00 97.00 70 THR A N 1
ATOM 570 C CA . THR A 1 70 ? 8.224 -2.381 -0.103 1.00 97.00 70 THR A CA 1
ATOM 571 C C . THR A 1 70 ? 9.448 -3.231 -0.415 1.00 97.00 70 THR A C 1
ATOM 573 O O . THR A 1 70 ? 10.418 -2.725 -0.970 1.00 97.00 70 THR A O 1
ATOM 576 N N . ILE A 1 71 ? 9.385 -4.530 -0.114 1.00 96.38 71 ILE A N 1
ATOM 577 C CA . ILE A 1 71 ? 10.455 -5.476 -0.435 1.00 96.38 71 ILE A CA 1
ATOM 578 C C . ILE A 1 71 ? 10.682 -5.509 -1.952 1.00 96.38 71 ILE A C 1
ATOM 580 O O . ILE A 1 71 ? 11.807 -5.296 -2.394 1.00 96.38 71 ILE A O 1
ATOM 584 N N . GLY A 1 72 ? 9.630 -5.700 -2.753 1.00 92.56 72 GLY A N 1
ATOM 585 C CA . GLY A 1 72 ? 9.737 -5.719 -4.217 1.00 92.56 72 GLY A CA 1
ATOM 586 C C . GLY A 1 72 ? 10.363 -4.443 -4.789 1.00 92.56 72 GLY A C 1
ATOM 587 O O . GLY A 1 72 ? 11.287 -4.513 -5.597 1.00 92.56 72 GLY A O 1
ATOM 588 N N . ASN A 1 73 ? 9.927 -3.284 -4.300 1.00 94.81 73 ASN A N 1
ATOM 589 C CA . ASN A 1 73 ? 10.399 -1.978 -4.747 1.00 94.81 73 ASN A CA 1
ATOM 590 C C . ASN A 1 73 ? 11.851 -1.697 -4.325 1.00 94.81 73 ASN A C 1
ATOM 592 O O . ASN A 1 73 ? 12.590 -1.082 -5.087 1.00 94.81 73 ASN A O 1
ATOM 596 N N . LEU A 1 74 ? 12.314 -2.192 -3.169 1.00 94.56 74 LEU A N 1
ATOM 597 C CA . LEU A 1 74 ? 13.729 -2.095 -2.774 1.00 94.56 74 LEU A CA 1
ATOM 598 C C . LEU A 1 74 ? 14.657 -2.846 -3.744 1.00 94.56 74 LEU A C 1
ATOM 600 O O . LEU A 1 74 ? 15.770 -2.385 -4.011 1.00 94.56 74 LEU A O 1
ATOM 604 N N . PHE A 1 75 ? 14.189 -3.970 -4.294 1.00 92.75 75 PHE A N 1
ATOM 605 C CA . PHE A 1 75 ? 14.916 -4.772 -5.285 1.00 92.75 75 PHE A CA 1
ATOM 606 C C . PHE A 1 75 ? 14.684 -4.330 -6.737 1.00 92.75 75 PHE A C 1
ATOM 608 O O . PHE A 1 75 ? 15.221 -4.949 -7.659 1.00 92.75 75 PHE A O 1
ATOM 615 N N . ALA A 1 76 ? 13.914 -3.266 -6.967 1.00 90.81 76 ALA A N 1
ATOM 616 C CA . ALA A 1 76 ? 13.642 -2.781 -8.310 1.00 90.81 76 ALA A CA 1
ATOM 617 C C . ALA A 1 76 ? 14.899 -2.214 -8.987 1.00 90.81 76 ALA A C 1
ATOM 619 O O . ALA A 1 76 ? 15.855 -1.782 -8.336 1.00 90.81 76 ALA A O 1
ATOM 620 N N . LYS A 1 77 ? 14.910 -2.206 -10.322 1.00 87.56 77 LYS A N 1
ATOM 621 C CA . LYS A 1 77 ? 16.075 -1.755 -11.100 1.00 87.56 77 LYS A CA 1
ATOM 622 C C . LYS A 1 77 ? 16.137 -0.236 -11.215 1.00 87.56 77 LYS A C 1
ATOM 624 O O . LYS A 1 77 ? 17.229 0.327 -11.258 1.00 87.56 77 LYS A O 1
ATOM 629 N N . THR A 1 78 ? 14.983 0.426 -11.248 1.00 88.19 78 THR A N 1
ATOM 630 C CA . THR A 1 78 ? 14.898 1.868 -11.491 1.00 88.19 78 THR A CA 1
ATOM 631 C C . THR A 1 78 ? 14.794 2.674 -10.199 1.00 88.19 78 THR A C 1
ATOM 633 O O . THR A 1 78 ? 14.251 2.219 -9.193 1.00 88.19 78 THR A O 1
ATOM 636 N N . ILE A 1 79 ? 15.309 3.907 -10.221 1.00 88.56 79 ILE A N 1
ATOM 637 C CA . ILE A 1 79 ? 15.193 4.845 -9.089 1.00 88.56 79 ILE A CA 1
ATOM 638 C C . ILE A 1 79 ? 13.720 5.171 -8.810 1.00 88.56 79 ILE A C 1
ATOM 640 O O . ILE A 1 79 ? 13.326 5.294 -7.652 1.00 88.56 79 ILE A O 1
ATOM 644 N N . LEU A 1 80 ? 12.906 5.264 -9.866 1.00 87.69 80 LEU A N 1
ATOM 645 C CA . LEU A 1 80 ? 11.478 5.536 -9.758 1.00 87.69 80 LEU A CA 1
ATOM 646 C C . LEU A 1 80 ? 10.762 4.434 -8.964 1.00 87.69 80 LEU A C 1
ATOM 648 O O . LEU A 1 80 ? 10.116 4.736 -7.964 1.00 87.69 80 LEU A O 1
ATOM 652 N N . GLU A 1 81 ? 10.947 3.164 -9.326 1.00 90.00 81 GLU A N 1
ATOM 653 C CA . GLU A 1 81 ? 10.351 2.049 -8.581 1.00 90.00 81 GLU A CA 1
ATOM 654 C C . GLU A 1 81 ? 10.901 1.942 -7.153 1.00 90.00 81 GLU A C 1
ATOM 656 O O . GLU A 1 81 ? 10.133 1.737 -6.216 1.00 90.00 81 GLU A O 1
ATOM 661 N N . LYS A 1 82 ? 12.204 2.178 -6.946 1.00 93.25 82 LYS A N 1
ATOM 662 C CA . LYS A 1 82 ? 12.788 2.223 -5.594 1.00 93.25 82 LYS A CA 1
ATOM 663 C C . LYS A 1 82 ? 12.160 3.302 -4.719 1.00 93.25 82 LYS A C 1
ATOM 665 O O . LYS A 1 82 ? 11.960 3.073 -3.527 1.00 93.25 82 LYS A O 1
ATOM 670 N N . SER A 1 83 ? 11.806 4.457 -5.286 1.00 93.06 83 SER A N 1
ATOM 671 C CA . SER A 1 83 ? 11.136 5.525 -4.535 1.00 93.06 83 SER A CA 1
ATOM 672 C C . SER A 1 83 ? 9.770 5.081 -3.990 1.00 93.06 83 SER A C 1
ATOM 674 O O . SER A 1 83 ? 9.388 5.479 -2.886 1.00 93.06 83 SER A O 1
ATOM 676 N N . PHE A 1 84 ? 9.076 4.167 -4.684 1.00 92.31 84 PHE A N 1
ATOM 677 C CA . PHE A 1 84 ? 7.821 3.601 -4.195 1.00 92.31 84 PHE A CA 1
ATOM 678 C C . PHE A 1 84 ? 7.998 2.739 -2.946 1.00 92.31 84 PHE A C 1
ATOM 680 O O . PHE A 1 84 ? 7.032 2.590 -2.207 1.00 92.31 84 PHE A O 1
ATOM 687 N N . ALA A 1 85 ? 9.196 2.225 -2.641 1.00 95.62 85 ALA A N 1
ATOM 688 C CA . ALA A 1 85 ? 9.436 1.520 -1.381 1.00 95.62 85 ALA A CA 1
ATOM 689 C C . ALA A 1 85 ? 9.195 2.429 -0.166 1.00 95.62 85 ALA A C 1
ATOM 691 O O . ALA A 1 85 ? 8.597 2.006 0.822 1.00 95.62 85 ALA A O 1
ATOM 692 N N . VAL A 1 86 ? 9.612 3.698 -0.251 1.00 96.62 86 VAL A N 1
ATOM 693 C CA . VAL A 1 86 ? 9.381 4.692 0.810 1.00 96.62 86 VAL A CA 1
ATOM 694 C C . VAL A 1 86 ? 7.886 4.958 0.964 1.00 96.62 86 VAL A C 1
ATOM 696 O O . VAL A 1 86 ? 7.372 4.975 2.083 1.00 96.62 86 VAL A O 1
ATOM 699 N N . LEU A 1 87 ? 7.181 5.109 -0.161 1.00 95.69 87 LEU A N 1
ATOM 700 C CA . LEU A 1 87 ? 5.736 5.324 -0.178 1.00 95.69 87 LEU A CA 1
ATOM 701 C C . LEU A 1 87 ? 4.990 4.151 0.471 1.00 95.69 87 LEU A C 1
ATOM 703 O O . LEU A 1 87 ? 4.196 4.362 1.385 1.00 95.69 87 LEU A O 1
ATOM 707 N N . THR A 1 88 ? 5.269 2.917 0.047 1.00 96.31 88 THR A N 1
ATOM 708 C CA . THR A 1 88 ? 4.569 1.726 0.543 1.00 96.31 88 THR A CA 1
ATOM 709 C C . THR A 1 88 ? 4.898 1.432 2.002 1.00 96.31 88 THR A C 1
ATOM 711 O O . THR A 1 88 ? 4.007 1.050 2.761 1.00 96.31 88 THR A O 1
ATOM 714 N N . LEU A 1 89 ? 6.136 1.685 2.438 1.00 97.81 89 LEU A N 1
ATOM 715 C CA . LEU A 1 89 ? 6.507 1.577 3.847 1.00 97.81 89 LEU A CA 1
ATOM 716 C C . LEU A 1 89 ? 5.752 2.606 4.698 1.00 97.81 89 LEU A C 1
ATOM 718 O O . LEU A 1 89 ? 5.186 2.255 5.735 1.00 97.81 89 LEU A O 1
ATOM 722 N N . GLY A 1 90 ? 5.686 3.858 4.235 1.00 97.88 90 GLY A N 1
ATOM 723 C CA . GLY A 1 90 ? 4.895 4.910 4.871 1.00 97.88 90 GLY A CA 1
ATOM 724 C C . GLY A 1 90 ? 3.422 4.518 4.999 1.00 97.88 90 GLY A C 1
ATOM 725 O O . GLY A 1 90 ? 2.855 4.593 6.089 1.00 97.88 90 GLY A O 1
ATOM 726 N N . SER A 1 91 ? 2.813 4.009 3.924 1.00 97.44 91 SER A N 1
ATOM 727 C CA . SER A 1 91 ? 1.431 3.512 3.937 1.00 97.44 91 SER A CA 1
ATOM 728 C C . SER A 1 91 ? 1.222 2.376 4.944 1.00 97.44 91 SER A C 1
ATOM 730 O O . SER A 1 91 ? 0.251 2.411 5.702 1.00 97.44 91 SER A O 1
ATOM 732 N N . ALA A 1 92 ? 2.136 1.401 5.017 1.00 97.81 92 ALA A N 1
ATOM 733 C CA . ALA A 1 92 ? 2.059 0.312 5.993 1.00 97.81 92 ALA A CA 1
ATOM 734 C C . ALA A 1 92 ? 2.078 0.836 7.441 1.00 97.81 92 ALA A C 1
ATOM 736 O O . ALA A 1 92 ? 1.251 0.427 8.261 1.00 97.81 92 ALA A O 1
ATOM 737 N N . ILE A 1 93 ? 2.968 1.786 7.747 1.00 97.81 93 ILE A N 1
ATOM 738 C CA . ILE A 1 93 ? 3.080 2.411 9.076 1.00 97.81 93 ILE A CA 1
ATOM 739 C C . ILE A 1 93 ? 1.816 3.212 9.428 1.00 97.81 93 ILE A C 1
ATOM 741 O O . ILE A 1 93 ? 1.335 3.155 10.566 1.00 97.81 93 ILE A O 1
ATOM 745 N N . LEU A 1 94 ? 1.245 3.943 8.468 1.00 96.75 94 LEU A N 1
ATOM 746 C CA . LEU A 1 94 ? 0.017 4.712 8.682 1.00 96.75 94 LEU A CA 1
ATOM 747 C C . LEU A 1 94 ? -1.168 3.796 8.996 1.00 96.75 94 LEU A C 1
ATOM 749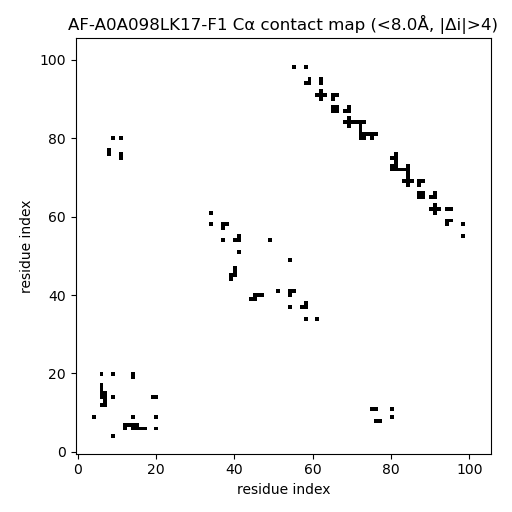 O O . LEU A 1 94 ? -1.881 4.023 9.975 1.00 96.75 94 LEU A O 1
ATOM 753 N N . ILE A 1 95 ? -1.349 2.721 8.225 1.00 96.94 95 ILE A N 1
ATOM 754 C CA . ILE A 1 95 ? -2.430 1.756 8.468 1.00 96.94 95 ILE A CA 1
ATOM 755 C C . ILE A 1 95 ? -2.231 1.051 9.811 1.00 96.94 95 ILE A C 1
ATOM 757 O O . ILE A 1 95 ? -3.184 0.894 10.579 1.00 96.94 95 ILE A O 1
ATOM 761 N N . TRP A 1 96 ? -0.990 0.692 10.146 1.00 96.88 96 TRP A N 1
ATOM 762 C CA . TRP A 1 96 ? -0.654 0.138 11.454 1.00 96.88 96 TRP A CA 1
ATOM 763 C C . TRP A 1 96 ? -1.058 1.083 12.591 1.00 96.88 96 TRP A C 1
ATOM 765 O O . TRP A 1 96 ? -1.719 0.668 13.544 1.00 96.88 96 TRP A O 1
ATOM 775 N N . THR A 1 97 ? -0.750 2.374 12.460 1.00 95.44 97 THR A N 1
ATOM 776 C CA . THR A 1 97 ? -1.149 3.405 13.429 1.00 95.44 97 THR A CA 1
ATOM 777 C C . THR A 1 97 ? -2.671 3.484 13.587 1.00 95.44 97 THR A C 1
ATOM 779 O O . THR A 1 97 ? -3.172 3.523 14.714 1.00 95.44 97 THR A O 1
ATOM 782 N N . ILE A 1 98 ? -3.422 3.448 12.481 1.00 93.69 98 ILE A N 1
ATOM 783 C CA . ILE A 1 98 ? -4.896 3.452 12.487 1.00 93.69 98 ILE A CA 1
ATOM 784 C C . ILE A 1 98 ? -5.449 2.230 13.238 1.00 93.69 98 ILE A C 1
ATOM 786 O O . ILE A 1 98 ? -6.357 2.362 14.063 1.00 93.69 98 ILE A O 1
ATOM 790 N N . LEU A 1 99 ? -4.889 1.041 12.999 1.00 93.56 99 LEU A N 1
ATOM 791 C CA . LEU A 1 99 ? -5.295 -0.189 13.685 1.00 93.56 99 LEU A CA 1
ATOM 792 C C . LEU A 1 99 ? -4.979 -0.150 15.187 1.00 93.56 99 LEU A C 1
ATOM 794 O O . LEU A 1 99 ? -5.784 -0.612 15.998 1.00 93.56 99 LEU A O 1
ATOM 798 N N . ARG A 1 100 ? -3.842 0.441 15.575 1.00 90.25 100 ARG A N 1
ATOM 799 C CA . ARG A 1 100 ? -3.415 0.556 16.978 1.00 90.25 100 ARG A CA 1
ATOM 800 C C . ARG A 1 100 ? -4.231 1.571 17.777 1.00 90.25 100 ARG A C 1
ATOM 802 O O . ARG A 1 100 ? -4.501 1.305 18.946 1.00 90.25 100 ARG A O 1
ATOM 809 N N . LYS A 1 101 ? -4.683 2.678 17.171 1.00 80.38 101 LYS A N 1
ATOM 810 C CA . LYS A 1 101 ? -5.487 3.710 17.861 1.00 80.38 101 LYS A CA 1
ATOM 811 C C . LYS A 1 101 ? -6.775 3.167 18.490 1.00 80.38 101 LYS A C 1
ATOM 813 O O . LYS A 1 101 ? -7.151 3.604 19.570 1.00 80.38 101 LYS A O 1
ATOM 818 N N . LYS A 1 102 ? -7.419 2.164 17.881 1.00 59.91 102 LYS A N 1
ATOM 819 C CA . LYS A 1 102 ? -8.626 1.528 18.446 1.00 59.91 102 LYS A CA 1
ATOM 820 C C . LYS A 1 102 ? -8.364 0.829 19.787 1.00 59.91 102 LYS A C 1
ATOM 822 O O . LYS A 1 102 ? -9.281 0.718 20.584 1.00 59.91 102 LYS A O 1
ATOM 827 N N . LYS A 1 103 ? -7.133 0.378 20.045 1.00 52.53 103 LYS A N 1
ATOM 828 C CA . LYS A 1 103 ? -6.777 -0.345 21.275 1.00 52.53 103 LYS A CA 1
ATOM 829 C C . LYS A 1 103 ? -6.587 0.565 22.498 1.00 52.53 103 LYS A C 1
ATOM 831 O O . LYS A 1 103 ? -6.484 0.036 23.592 1.00 52.53 103 LYS A O 1
ATOM 836 N N . LEU A 1 104 ? -6.490 1.885 22.308 1.00 49.12 104 LEU A N 1
ATOM 837 C CA . LEU A 1 104 ? -6.233 2.867 23.376 1.00 49.12 104 LEU A CA 1
ATOM 838 C C . LEU A 1 104 ? -7.502 3.582 23.873 1.00 49.12 104 LEU A C 1
ATOM 840 O O . LEU A 1 104 ? -7.468 4.175 24.942 1.00 49.12 104 LEU A O 1
ATOM 844 N N . ASN A 1 105 ? -8.600 3.518 23.111 1.00 45.78 105 ASN A N 1
ATOM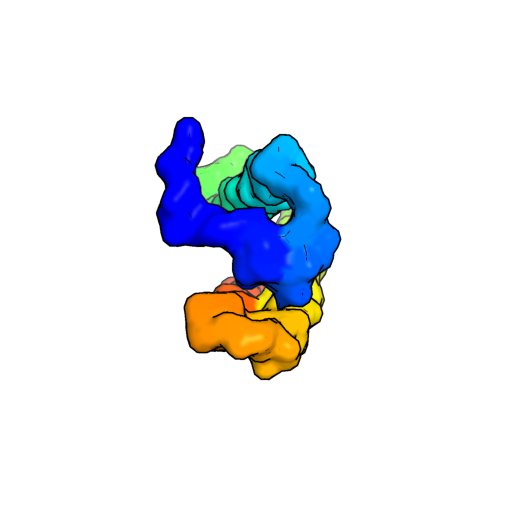 845 C CA . ASN A 1 105 ? -9.874 4.182 23.423 1.00 45.78 105 ASN A CA 1
ATOM 846 C C . ASN A 1 105 ? -11.001 3.176 23.756 1.00 45.78 105 ASN A C 1
ATOM 848 O O . ASN A 1 105 ? -12.177 3.494 23.578 1.00 45.78 105 ASN A O 1
ATOM 852 N N . GLN A 1 106 ? -10.645 1.953 24.158 1.00 41.09 106 GLN A N 1
ATOM 853 C CA . GLN A 1 106 ? -11.551 0.958 24.749 1.00 41.09 106 GLN A CA 1
ATOM 854 C C . GLN A 1 106 ? -11.133 0.717 26.192 1.00 41.09 106 GLN A C 1
ATOM 856 O O . GLN A 1 106 ? -12.044 0.455 27.001 1.00 41.09 106 GLN A O 1
#

Mean predicted aligned error: 5.5 Å

Secondary structure (DSSP, 8-state):
----S-GGGSGGGT--SHHHHHHHHHHHHHHHHHHHHHHHHHTTSS---S-HHHHHHHHHHHHHHHHHHHHHHHT-SSHHHHHHHHHHHHHHHHHHHHHHHTTT--

Radius of gyration: 16.13 Å; Cα contacts (8 Å, |Δi|>4): 77; chains: 1; bounding box: 39×17×48 Å

Foldseek 3Di:
DDPPDDCCQPPLRPDDDPVSVVVVVVVVVVLVVVVVVLVCVLVVVDDDPDDNVVSLVVLVVLLVVLCVQLVSLCPHPDPVSVVVNVVSNVSSVVSVVSSVVVVVPD